Protein AF-X0ZYY0-F1 (afdb_monomer_lite)

Radius of gyration: 18.65 Å; chains: 1; bounding box: 42×38×48 Å

Foldseek 3Di:
DVVVVVVVVVADPVRVPPQDDPVLLVVLVPPDDDDDDDDDDPPPCPLSSVLSNVVVCQAVCLAEEAEAEDADPVSLVVSCVSHPVVVGSHNYDRYYPQVVLLVVQCVVPDPSVVVLVVLCVVCVVVVNVVCCVPPVSVVSSCVVVVND

Structure (mmCIF, N/CA/C/O backbone):
data_AF-X0ZYY0-F1
#
_entry.id   AF-X0ZYY0-F1
#
loop_
_atom_site.group_PDB
_atom_site.id
_atom_site.type_symbol
_atom_site.label_atom_id
_atom_site.label_alt_id
_atom_site.label_comp_id
_atom_site.label_asym_id
_atom_site.label_entity_id
_atom_site.label_seq_id
_atom_site.pdbx_PDB_ins_code
_atom_site.Cartn_x
_atom_site.Cartn_y
_atom_site.Cartn_z
_atom_site.occupancy
_atom_site.B_iso_or_equiv
_atom_site.auth_seq_id
_atom_site.auth_comp_id
_atom_site.auth_asym_id
_atom_site.auth_atom_id
_atom_site.pdbx_PDB_model_num
ATOM 1 N N . MET A 1 1 ? -23.194 7.801 23.340 1.00 39.28 1 MET A N 1
ATOM 2 C CA . MET A 1 1 ? -22.357 7.859 24.563 1.00 39.28 1 MET A CA 1
ATOM 3 C C . MET A 1 1 ? -21.836 6.494 25.052 1.00 39.28 1 MET A C 1
ATOM 5 O O . MET A 1 1 ? -20.728 6.454 25.558 1.00 39.28 1 MET A O 1
ATOM 9 N N . ILE A 1 2 ? -22.545 5.367 24.863 1.00 35.56 2 ILE A N 1
ATOM 10 C CA . ILE A 1 2 ? -22.104 4.029 25.345 1.00 35.56 2 ILE A CA 1
ATOM 11 C C . ILE A 1 2 ? -21.000 3.385 24.463 1.00 35.56 2 ILE A C 1
ATOM 13 O O . ILE A 1 2 ? -20.123 2.685 24.957 1.00 35.56 2 ILE A O 1
ATOM 17 N N . PHE A 1 3 ? -20.963 3.683 23.159 1.00 36.56 3 PHE A N 1
ATOM 18 C CA . PHE A 1 3 ? -20.032 3.065 22.191 1.00 36.56 3 PHE A CA 1
ATOM 19 C C . PHE A 1 3 ? -18.668 3.768 22.023 1.00 36.56 3 PHE A C 1
ATOM 21 O O . PHE A 1 3 ? -17.795 3.273 21.307 1.00 36.56 3 PHE A O 1
ATOM 28 N N . GLN A 1 4 ? -18.486 4.929 22.649 1.00 38.19 4 GLN A N 1
ATOM 29 C CA . GLN A 1 4 ? -17.230 5.693 22.669 1.00 38.19 4 GLN A CA 1
ATOM 30 C C . GLN A 1 4 ? -16.257 5.098 23.704 1.00 38.19 4 GLN A C 1
ATOM 32 O O . GLN A 1 4 ? -15.058 4.983 23.469 1.00 38.19 4 GLN A O 1
ATOM 37 N N . TYR A 1 5 ? -16.818 4.578 24.801 1.00 40.00 5 TYR A N 1
ATOM 38 C CA . TYR A 1 5 ? -16.111 3.835 25.844 1.00 40.00 5 TYR A CA 1
ATOM 39 C C . TYR A 1 5 ? -15.432 2.557 25.318 1.00 40.00 5 TYR A C 1
ATOM 41 O O . TYR A 1 5 ? -14.353 2.192 25.781 1.00 40.00 5 TYR A O 1
ATOM 49 N N . TYR A 1 6 ? -16.020 1.905 24.306 1.00 47.72 6 TYR A N 1
ATOM 50 C CA . TYR A 1 6 ? -15.447 0.695 23.715 1.00 47.72 6 TYR A CA 1
ATOM 51 C C . TYR A 1 6 ? -14.169 0.975 22.919 1.00 47.72 6 TYR A C 1
ATOM 53 O O . TYR A 1 6 ? -13.212 0.230 23.075 1.00 47.72 6 TYR A O 1
ATOM 61 N N . LEU A 1 7 ? -14.096 2.048 22.117 1.00 43.97 7 LEU A N 1
ATOM 62 C CA . LEU A 1 7 ? -12.878 2.332 21.340 1.00 43.97 7 LEU A CA 1
ATOM 63 C C . LEU A 1 7 ? -11.745 2.926 22.193 1.00 43.97 7 LEU A C 1
ATOM 65 O O . LEU A 1 7 ? -10.592 2.546 21.993 1.00 43.97 7 LEU A O 1
ATOM 69 N N . LEU A 1 8 ? -12.065 3.720 23.223 1.00 45.19 8 LEU A N 1
ATOM 70 C CA . LEU A 1 8 ? -11.098 4.240 24.203 1.00 45.19 8 LEU A CA 1
ATOM 71 C C . LEU A 1 8 ? -10.394 3.149 25.034 1.00 45.19 8 LEU A C 1
ATOM 73 O O . LEU A 1 8 ? -9.309 3.398 25.552 1.00 45.19 8 LEU A O 1
ATOM 77 N N . LYS A 1 9 ? -10.953 1.939 25.163 1.00 47.31 9 LYS A N 1
ATOM 78 C CA . LYS A 1 9 ? -10.265 0.806 25.819 1.00 47.31 9 LYS A CA 1
ATOM 79 C C . LYS A 1 9 ? -9.051 0.290 25.045 1.00 47.31 9 LYS A C 1
ATOM 81 O O . LYS A 1 9 ? -8.223 -0.400 25.623 1.00 47.31 9 LYS A O 1
ATOM 86 N N . TYR A 1 10 ? -8.939 0.628 23.765 1.00 50.12 10 TYR A N 1
ATOM 87 C CA . TYR A 1 10 ? -7.874 0.143 22.889 1.00 50.12 10 TYR A CA 1
ATOM 88 C C . TYR A 1 10 ? -6.879 1.233 22.481 1.00 50.12 10 TYR A C 1
ATOM 90 O O . TYR A 1 10 ? -6.225 1.126 21.441 1.00 50.12 10 TYR A O 1
ATOM 98 N N . PHE A 1 11 ? -6.834 2.309 23.256 1.00 52.31 11 PHE A N 1
ATOM 99 C CA . PHE A 1 11 ? -5.852 3.371 23.137 1.00 52.31 11 PHE A CA 1
ATOM 100 C C . PHE A 1 11 ? -5.073 3.418 24.446 1.00 52.31 11 PHE A C 1
ATOM 102 O O . PHE A 1 11 ? -5.683 3.414 25.525 1.00 52.31 11 PHE A O 1
ATOM 109 N N . SER A 1 12 ? -3.741 3.469 24.362 1.00 52.34 12 SER A N 1
ATOM 110 C CA . SER A 1 12 ? -2.937 3.836 25.526 1.00 52.34 12 SER A CA 1
ATOM 111 C C . SER A 1 12 ? -3.364 5.237 25.986 1.00 52.34 12 SER A C 1
ATOM 113 O O . SER A 1 12 ? -3.932 6.017 25.215 1.00 52.34 12 SER A O 1
ATOM 115 N N . VAL A 1 13 ? -3.160 5.569 27.262 1.00 50.31 13 VAL A N 1
ATOM 116 C CA . VAL A 1 13 ? -3.540 6.894 27.795 1.00 50.31 13 VAL A CA 1
ATOM 117 C C . VAL A 1 13 ? -2.878 8.030 26.997 1.00 50.31 13 VAL A C 1
ATOM 119 O O . VAL A 1 13 ? -3.466 9.099 26.854 1.00 50.31 13 VAL A O 1
ATOM 122 N N . GLU A 1 14 ? -1.724 7.758 26.391 1.00 49.09 14 GLU A N 1
ATOM 123 C CA . GLU A 1 14 ? -0.977 8.662 25.515 1.00 49.09 14 GLU A CA 1
ATOM 124 C C . GLU A 1 14 ? -1.604 8.795 24.113 1.00 49.09 14 GLU A C 1
ATOM 126 O O . GLU A 1 14 ? -1.675 9.905 23.582 1.00 49.09 14 GLU A O 1
ATOM 131 N N . ASP A 1 15 ? -2.162 7.718 23.546 1.00 50.69 15 ASP A N 1
ATOM 132 C CA . ASP A 1 15 ? -2.845 7.754 22.241 1.00 50.69 15 ASP A CA 1
ATOM 133 C C . ASP A 1 15 ? -4.223 8.433 22.299 1.00 50.69 15 ASP A C 1
ATOM 135 O O . ASP A 1 15 ? -4.677 9.021 21.313 1.00 50.69 15 ASP A O 1
ATOM 139 N N . LYS A 1 16 ? -4.892 8.375 23.462 1.00 48.09 16 LYS A N 1
ATOM 140 C CA . LYS A 1 16 ? -6.2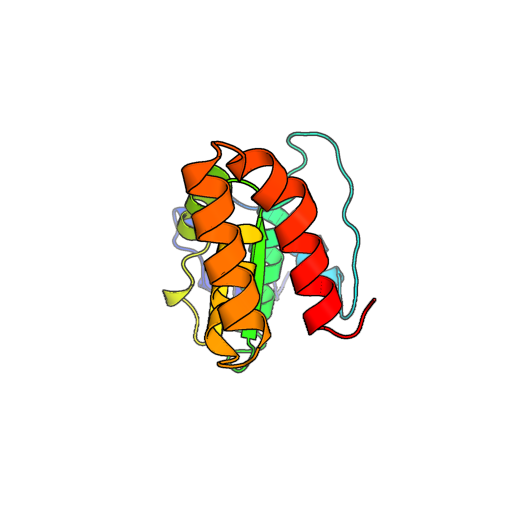15 8.989 23.693 1.00 48.09 16 LYS A CA 1
ATOM 141 C C . LYS A 1 16 ? -6.224 10.501 23.476 1.00 48.09 16 LYS A C 1
ATOM 143 O O . LYS A 1 16 ? -7.282 11.061 23.212 1.00 48.09 16 LYS A O 1
ATOM 148 N N . ILE A 1 17 ? -5.072 11.154 23.630 1.00 46.38 17 ILE A N 1
ATOM 149 C CA . ILE A 1 17 ? -4.968 12.616 23.687 1.00 46.38 17 ILE A CA 1
ATOM 150 C C . ILE A 1 17 ? -4.550 13.222 22.334 1.00 46.38 17 ILE A C 1
ATOM 152 O O . ILE A 1 17 ? -4.703 14.427 22.153 1.00 46.38 17 ILE A O 1
ATOM 156 N N . LYS A 1 18 ? -4.050 12.440 21.358 1.00 50.22 18 LYS A N 1
ATOM 157 C CA . LYS A 1 18 ? -3.279 13.035 20.246 1.00 50.22 18 LYS A CA 1
ATOM 158 C C . LYS A 1 18 ? -3.638 12.718 18.796 1.00 50.22 18 LYS A C 1
ATOM 160 O O . LYS A 1 18 ? -3.038 13.375 17.948 1.00 50.22 18 LYS A O 1
ATOM 165 N N . LEU A 1 19 ? -4.564 11.814 18.454 1.00 52.44 19 LEU A N 1
ATOM 166 C CA . LEU A 1 19 ? -4.708 11.453 17.028 1.00 52.44 19 LEU A CA 1
ATOM 167 C C . LEU A 1 19 ? -6.079 11.589 16.363 1.00 52.44 19 LEU A C 1
ATOM 169 O O . LEU A 1 19 ? -6.092 11.752 15.149 1.00 52.44 19 LEU A O 1
ATOM 173 N N . LEU A 1 20 ? -7.207 11.535 17.072 1.00 55.19 20 LEU A N 1
ATOM 174 C CA . LEU A 1 20 ? -8.531 11.542 16.434 1.00 55.19 20 LEU A CA 1
ATOM 175 C C . LEU A 1 20 ? -9.501 12.439 17.202 1.00 55.19 20 LEU A C 1
ATOM 177 O O . LEU A 1 20 ? -9.799 12.182 18.366 1.00 55.19 20 LEU A O 1
ATOM 181 N N . ASP A 1 21 ? -10.009 13.472 16.532 1.00 64.31 21 ASP A N 1
ATOM 182 C CA . ASP A 1 21 ? -11.205 14.181 16.987 1.00 64.31 21 ASP A CA 1
ATOM 183 C C . ASP A 1 21 ? -12.418 13.232 16.897 1.00 64.31 21 ASP A C 1
ATOM 185 O O . ASP A 1 21 ? -12.489 12.376 16.007 1.00 64.31 21 ASP A O 1
ATOM 189 N N . GLN A 1 22 ? -13.376 13.374 17.814 1.00 62.31 22 GLN A N 1
ATOM 190 C CA . GLN A 1 22 ? -14.573 12.531 17.926 1.00 62.31 22 GLN A CA 1
ATOM 191 C C . GLN A 1 22 ? -15.344 12.451 16.602 1.00 62.31 22 GLN A C 1
ATOM 193 O O . GLN A 1 22 ? -15.923 11.415 16.267 1.00 62.31 22 GLN A O 1
ATOM 198 N N . GLU A 1 23 ? -15.294 13.528 15.822 1.00 67.06 23 GLU A N 1
ATOM 199 C CA . GLU A 1 23 ? -15.937 13.611 14.520 1.00 67.06 23 GLU A CA 1
ATOM 200 C C . GLU A 1 23 ? -15.292 12.688 13.474 1.00 67.06 23 GLU A C 1
ATOM 202 O O . GLU A 1 23 ? -15.992 12.030 12.706 1.00 67.06 23 GLU A O 1
ATOM 207 N N . GLN A 1 24 ? -13.965 12.536 13.475 1.00 65.56 24 GLN A N 1
ATOM 208 C CA . GLN A 1 24 ? -13.277 11.644 12.532 1.00 65.56 24 GLN A CA 1
ATOM 209 C C . GLN A 1 24 ? -13.569 10.170 12.829 1.00 65.56 24 GLN A C 1
ATOM 211 O O . GLN A 1 24 ? -13.725 9.362 11.912 1.00 65.56 24 GLN A O 1
ATOM 216 N N . GLU A 1 25 ? -13.697 9.813 14.105 1.00 67.88 25 GLU A N 1
ATOM 217 C CA . GLU A 1 25 ? -14.100 8.469 14.514 1.00 67.88 25 GLU A CA 1
ATOM 218 C C . GLU A 1 25 ? -15.556 8.171 14.125 1.00 67.88 25 GLU A C 1
ATOM 220 O O . GLU A 1 25 ? -15.858 7.078 13.633 1.00 67.88 25 GLU A O 1
ATOM 225 N N . ARG A 1 26 ? -16.455 9.150 14.297 1.00 75.12 26 ARG A N 1
ATOM 226 C CA . ARG A 1 26 ? -17.856 9.052 13.872 1.00 75.12 26 ARG A CA 1
ATOM 227 C C . ARG A 1 26 ? -17.959 8.825 12.364 1.00 75.12 26 ARG A C 1
ATOM 229 O O . ARG A 1 26 ? -18.548 7.828 11.945 1.00 75.12 26 ARG A O 1
ATOM 236 N N . ILE A 1 27 ? -17.301 9.668 11.566 1.00 75.50 27 ILE A N 1
ATOM 237 C CA . ILE A 1 27 ? -17.274 9.550 10.101 1.00 75.50 27 ILE A CA 1
ATOM 238 C C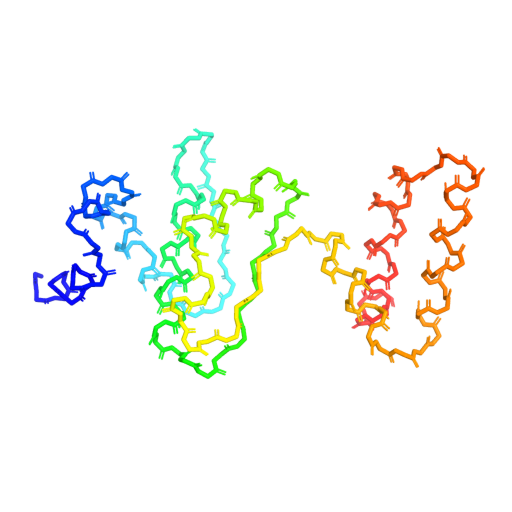 . ILE A 1 27 ? -16.726 8.180 9.682 1.00 75.50 27 ILE A C 1
ATOM 240 O O . ILE A 1 27 ? -17.335 7.501 8.858 1.00 75.50 27 ILE A O 1
ATOM 244 N N . ALA A 1 28 ? -15.620 7.716 10.277 1.00 76.56 28 ALA A N 1
ATOM 245 C CA . ALA A 1 28 ? -15.029 6.421 9.929 1.00 76.56 28 ALA A CA 1
ATOM 246 C C . ALA A 1 28 ? -15.994 5.239 10.138 1.00 76.56 28 ALA A C 1
ATOM 248 O O . ALA A 1 28 ? -15.979 4.276 9.364 1.00 76.56 28 ALA A O 1
ATOM 249 N N . ARG A 1 29 ? -16.840 5.296 11.175 1.00 74.81 29 ARG A N 1
ATOM 250 C CA . ARG A 1 29 ? -17.862 4.273 11.449 1.00 74.81 29 ARG A CA 1
ATOM 251 C C . ARG A 1 29 ? -19.017 4.342 10.447 1.00 74.81 29 ARG A C 1
ATOM 253 O O . ARG A 1 29 ? -19.484 3.292 10.010 1.00 74.81 29 ARG A O 1
ATOM 260 N N . GLU A 1 30 ? -19.439 5.547 10.078 1.00 80.88 30 GLU A N 1
ATOM 261 C CA . GLU A 1 30 ? -20.582 5.802 9.189 1.00 80.88 30 GLU A CA 1
ATOM 262 C C . GLU A 1 30 ? -20.293 5.536 7.707 1.00 80.88 30 GLU A C 1
ATOM 264 O O . GLU A 1 30 ? -21.231 5.381 6.929 1.00 80.88 30 GLU A O 1
ATOM 269 N N . LEU A 1 31 ? -19.021 5.400 7.304 1.00 81.56 31 LEU A N 1
ATOM 270 C CA . LEU A 1 31 ? -18.663 5.101 5.910 1.00 81.56 31 LEU A CA 1
ATOM 271 C C . LEU A 1 31 ? -19.348 3.835 5.359 1.00 81.56 31 LEU A C 1
ATOM 273 O O . LEU A 1 31 ? -19.555 3.763 4.151 1.00 81.56 31 LEU A O 1
ATOM 277 N N . GLY A 1 32 ? -19.762 2.883 6.205 1.00 79.81 32 GLY A N 1
ATOM 278 C CA . GLY A 1 32 ? -20.474 1.672 5.773 1.00 79.81 32 GLY A CA 1
ATOM 279 C C . GLY A 1 32 ? -19.671 0.815 4.783 1.00 79.81 32 GLY A C 1
ATOM 280 O O . GLY A 1 32 ? -18.455 0.957 4.686 1.00 79.81 32 GLY A O 1
ATOM 281 N N . GLU A 1 33 ? -20.344 -0.079 4.060 1.00 83.31 33 GLU A N 1
ATOM 282 C CA . GLU A 1 33 ? -19.710 -0.988 3.091 1.00 83.31 33 GLU A CA 1
ATOM 283 C C . GLU A 1 33 ? -19.616 -0.400 1.671 1.00 83.31 33 GLU A C 1
ATOM 285 O O . GLU A 1 33 ? -20.388 0.484 1.284 1.00 83.31 33 GLU A O 1
ATOM 290 N N . GLY A 1 34 ? -18.692 -0.933 0.867 1.00 88.06 34 GLY A N 1
ATOM 291 C CA . GLY A 1 34 ? -18.496 -0.569 -0.540 1.00 88.06 34 GLY A CA 1
ATOM 292 C C . GLY A 1 34 ? -17.511 0.583 -0.777 1.00 88.06 34 GLY A C 1
ATOM 293 O O . GLY A 1 34 ? -16.775 1.007 0.113 1.00 88.06 34 GLY A O 1
ATOM 294 N N . HIS A 1 35 ? -17.478 1.095 -2.011 1.00 89.06 35 HIS A N 1
ATOM 295 C CA . HIS A 1 35 ? -16.525 2.132 -2.418 1.00 89.06 35 HIS A CA 1
ATOM 296 C C . HIS A 1 35 ? -16.917 3.512 -1.881 1.00 89.06 35 HIS A C 1
ATOM 298 O O . HIS A 1 35 ? -18.085 3.907 -1.933 1.00 89.06 35 HIS A O 1
ATOM 304 N N . ARG A 1 36 ? -15.933 4.260 -1.372 1.00 90.12 36 ARG A N 1
ATOM 305 C CA . ARG A 1 36 ? -16.108 5.624 -0.861 1.00 90.12 36 ARG A CA 1
ATOM 306 C C . ARG A 1 36 ? -14.991 6.520 -1.362 1.00 90.12 36 ARG A C 1
ATOM 308 O O . ARG A 1 36 ? -13.830 6.119 -1.377 1.00 90.12 36 ARG A O 1
ATOM 315 N N . LEU A 1 37 ? -15.357 7.743 -1.729 1.00 89.44 37 LEU A N 1
ATOM 316 C CA . LEU A 1 37 ? -14.423 8.780 -2.139 1.00 89.44 37 LEU A CA 1
ATOM 317 C C . LEU A 1 37 ? -14.450 9.901 -1.104 1.00 89.44 37 LEU A C 1
ATOM 319 O O . LEU A 1 37 ? -15.501 10.475 -0.831 1.00 89.44 37 LEU A O 1
ATOM 323 N N . ILE A 1 38 ? -13.295 10.175 -0.502 1.00 86.44 38 ILE A N 1
ATOM 324 C CA . ILE A 1 38 ? -13.151 11.178 0.553 1.00 86.44 38 ILE A CA 1
ATOM 325 C C . ILE A 1 38 ? -12.319 12.333 0.003 1.00 86.44 38 ILE A C 1
ATOM 327 O O . ILE A 1 38 ? -11.130 12.177 -0.282 1.00 86.44 38 ILE A O 1
ATOM 331 N N . PHE A 1 39 ? -12.940 13.504 -0.102 1.00 85.19 39 PHE A N 1
ATOM 332 C CA . PHE A 1 39 ? -12.290 14.738 -0.532 1.00 85.19 39 PHE A CA 1
ATOM 333 C C . PHE A 1 39 ? -11.978 15.653 0.655 1.00 85.19 39 PHE A C 1
ATOM 335 O O . PHE A 1 39 ? -12.595 15.570 1.713 1.00 85.19 39 PHE A O 1
ATOM 342 N N . GLY A 1 40 ? -11.007 16.548 0.477 1.00 81.69 40 GLY A N 1
ATOM 343 C CA . GLY A 1 40 ? -10.705 17.600 1.444 1.00 81.69 40 GLY A CA 1
ATOM 344 C C . GLY A 1 40 ? -9.401 18.317 1.119 1.00 81.69 40 GLY A C 1
ATOM 345 O O . GLY A 1 40 ? -8.544 17.767 0.423 1.00 81.69 40 GLY A O 1
ATOM 346 N N . VAL A 1 41 ? -9.216 19.515 1.667 1.00 82.00 41 VAL A N 1
ATOM 347 C CA . VAL A 1 41 ? -7.988 20.313 1.508 1.00 82.00 41 VAL A CA 1
ATOM 348 C C . VAL A 1 41 ? -6.778 19.676 2.206 1.00 82.00 41 VAL A C 1
ATOM 350 O O . VAL A 1 41 ? -6.912 18.734 2.994 1.00 82.00 41 VAL A O 1
ATOM 353 N N . ALA A 1 42 ? -5.563 20.143 1.915 1.00 78.38 42 ALA A N 1
ATOM 354 C CA . ALA A 1 42 ? -4.380 19.722 2.667 1.00 78.38 42 ALA A CA 1
ATOM 355 C C . ALA A 1 42 ? -4.585 19.975 4.176 1.00 78.38 42 ALA A C 1
ATOM 357 O O . ALA A 1 42 ? -5.211 20.956 4.563 1.00 78.38 42 ALA A O 1
ATOM 358 N N . GLY A 1 43 ? -4.123 19.054 5.025 1.00 75.38 43 GLY A N 1
ATOM 359 C CA . GLY A 1 43 ? -4.313 19.156 6.479 1.00 75.38 43 GLY A CA 1
ATOM 360 C C . GLY A 1 43 ? -5.702 18.762 7.004 1.00 75.38 43 GLY A C 1
ATOM 361 O O . GLY A 1 43 ? -5.873 18.670 8.211 1.00 75.38 43 GLY A O 1
ATOM 362 N N . SER A 1 44 ? -6.673 18.418 6.149 1.00 78.88 44 SER A N 1
ATOM 363 C CA . SER A 1 44 ? -8.042 18.060 6.576 1.00 78.88 44 SER A CA 1
ATOM 364 C C . SER A 1 44 ? -8.188 16.706 7.301 1.00 78.88 44 SER A C 1
ATOM 366 O O . SER A 1 44 ? -9.298 16.207 7.450 1.00 78.88 44 SER A O 1
ATOM 368 N N . GLY A 1 45 ? -7.087 16.038 7.663 1.00 80.44 45 GLY A N 1
ATOM 369 C CA . GLY A 1 45 ? -7.129 14.766 8.395 1.00 80.44 45 GLY A CA 1
ATOM 370 C C . GLY A 1 45 ? -7.478 13.510 7.582 1.00 80.44 45 GLY A C 1
ATOM 371 O O . GLY A 1 45 ? -7.774 12.479 8.170 1.00 80.44 45 GLY A O 1
ATOM 372 N N . LYS A 1 46 ? -7.402 13.527 6.242 1.00 88.06 46 LYS A N 1
ATOM 373 C CA . LYS A 1 46 ? -7.700 12.340 5.398 1.00 88.06 46 LYS A CA 1
ATOM 374 C C . LYS A 1 46 ? -6.902 11.091 5.789 1.00 88.06 46 LYS A C 1
ATOM 376 O O . LYS A 1 46 ? -7.458 10.003 5.872 1.00 88.06 46 LYS A O 1
ATOM 381 N N . THR A 1 47 ? -5.606 11.254 6.053 1.00 86.69 47 THR A N 1
ATOM 382 C CA . THR A 1 47 ? -4.727 10.157 6.491 1.00 86.69 47 THR A CA 1
ATOM 383 C C . THR A 1 47 ? -5.170 9.586 7.835 1.00 86.69 47 THR A C 1
ATOM 385 O O . THR A 1 47 ? -5.180 8.375 8.028 1.00 86.69 47 THR A O 1
ATOM 388 N N . ILE A 1 48 ? -5.580 10.462 8.747 1.00 83.88 48 ILE A N 1
ATOM 389 C CA . ILE A 1 48 ? -6.061 10.092 10.074 1.00 83.88 48 ILE A CA 1
ATOM 390 C C . ILE A 1 48 ? -7.392 9.335 9.978 1.00 83.88 48 ILE A C 1
ATOM 392 O O . ILE A 1 48 ? -7.543 8.275 10.583 1.00 83.88 48 ILE A O 1
ATOM 396 N N . LEU A 1 49 ? -8.319 9.805 9.140 1.00 85.44 49 LEU A N 1
ATOM 397 C CA . LEU A 1 49 ? -9.579 9.114 8.865 1.00 85.44 49 LEU A CA 1
ATOM 398 C C . LEU A 1 49 ? -9.356 7.726 8.236 1.00 85.44 49 LEU A C 1
ATOM 400 O O . LEU A 1 49 ? -10.015 6.762 8.625 1.00 85.44 49 LEU A O 1
ATOM 404 N N . LEU A 1 50 ? -8.405 7.608 7.300 1.00 88.94 50 LEU A N 1
ATOM 405 C CA . LEU A 1 50 ? -8.009 6.329 6.700 1.00 88.94 50 LEU A CA 1
ATOM 406 C C . LEU A 1 50 ? -7.521 5.340 7.768 1.00 88.94 50 LEU A C 1
ATOM 408 O O . LEU A 1 50 ? -7.977 4.198 7.793 1.00 88.94 50 LEU A O 1
ATOM 412 N N . ILE A 1 51 ? -6.642 5.787 8.674 1.00 87.44 51 ILE A N 1
ATOM 413 C CA . ILE A 1 51 ? -6.157 4.968 9.793 1.00 87.44 51 ILE A CA 1
ATOM 414 C C . ILE A 1 51 ? -7.319 4.563 10.702 1.00 87.44 51 ILE A C 1
ATOM 416 O O . ILE A 1 51 ? -7.456 3.385 11.025 1.00 87.44 51 ILE A O 1
ATOM 420 N N . ALA A 1 52 ? -8.188 5.500 11.088 1.00 85.44 52 ALA A N 1
ATOM 421 C CA . ALA A 1 52 ? -9.346 5.198 11.926 1.00 85.44 52 ALA A CA 1
ATOM 422 C C . ALA A 1 52 ? -10.235 4.120 11.298 1.00 85.44 52 ALA A C 1
ATOM 424 O O . ALA A 1 52 ? -10.631 3.167 11.973 1.00 85.44 52 ALA A O 1
ATOM 425 N N . ARG A 1 53 ? -10.495 4.224 9.989 1.00 89.62 53 ARG A N 1
ATOM 426 C CA . ARG A 1 53 ? -11.274 3.227 9.254 1.00 89.62 53 ARG A CA 1
ATOM 427 C C . ARG A 1 53 ? -10.583 1.867 9.243 1.00 89.62 53 ARG A C 1
ATOM 429 O O . ARG A 1 53 ? -11.237 0.871 9.540 1.00 89.62 53 ARG A O 1
ATOM 436 N N . ALA A 1 54 ? -9.283 1.823 8.957 1.00 91.00 54 ALA A N 1
ATOM 437 C CA . ALA A 1 54 ? -8.515 0.582 8.961 1.00 91.00 54 ALA A CA 1
ATOM 438 C C . ALA A 1 54 ? -8.536 -0.108 10.335 1.00 91.00 54 ALA A C 1
ATOM 440 O O . ALA A 1 54 ? -8.806 -1.303 10.408 1.00 91.00 54 ALA A O 1
ATOM 441 N N . ARG A 1 55 ? -8.364 0.650 11.429 1.00 88.12 55 ARG A N 1
ATOM 442 C CA . ARG A 1 55 ? -8.459 0.135 12.811 1.00 88.12 55 ARG A CA 1
ATOM 443 C C . ARG A 1 55 ? -9.833 -0.461 13.110 1.00 88.12 55 ARG A C 1
ATOM 445 O O . ARG A 1 55 ? -9.922 -1.505 13.750 1.00 88.12 55 ARG A O 1
ATOM 452 N N . ILE A 1 56 ? -10.905 0.210 12.680 1.00 87.25 56 ILE A N 1
ATOM 453 C CA . ILE A 1 56 ? -12.279 -0.272 12.875 1.00 87.25 56 ILE A CA 1
ATOM 454 C C . ILE A 1 56 ? -12.500 -1.580 12.112 1.00 87.25 56 ILE A C 1
ATOM 456 O O . ILE A 1 56 ? -13.039 -2.521 12.690 1.00 87.25 56 ILE A O 1
ATOM 460 N N . LEU A 1 57 ? -12.077 -1.643 10.846 1.00 91.62 57 LEU A N 1
ATOM 461 C CA . LEU A 1 57 ? -12.228 -2.835 10.011 1.00 91.62 57 LEU A CA 1
ATOM 462 C C . LEU A 1 57 ? -11.427 -4.017 10.562 1.00 91.62 57 LEU A C 1
ATOM 464 O O . LEU A 1 57 ? -12.005 -5.073 10.781 1.00 91.62 57 LEU A O 1
ATOM 468 N N . ALA A 1 58 ? -10.149 -3.810 10.885 1.00 92.62 58 ALA A N 1
ATOM 469 C CA . ALA A 1 58 ? -9.267 -4.850 11.412 1.00 92.62 58 ALA A CA 1
ATOM 470 C C . ALA A 1 58 ? -9.781 -5.481 12.715 1.00 92.62 58 ALA A C 1
ATOM 472 O O . ALA A 1 58 ? -9.605 -6.670 12.943 1.00 92.62 58 ALA A O 1
ATOM 473 N N . LYS A 1 59 ? -10.433 -4.692 13.578 1.00 87.50 59 LYS A N 1
ATOM 474 C CA . LYS A 1 59 ? -11.011 -5.198 14.834 1.00 87.50 59 LYS A CA 1
ATOM 475 C C . LYS A 1 59 ? -12.350 -5.891 14.654 1.00 87.50 59 LYS A C 1
ATOM 477 O O . LYS A 1 59 ? -12.666 -6.803 15.407 1.00 87.50 59 LYS A O 1
ATOM 482 N N . ARG A 1 60 ? -13.181 -5.394 13.737 1.00 90.50 60 ARG A N 1
ATOM 483 C CA . ARG A 1 60 ? -14.504 -5.979 13.475 1.00 90.50 60 ARG A CA 1
ATOM 484 C C . ARG A 1 60 ? -14.411 -7.259 12.663 1.00 90.50 60 ARG A C 1
ATOM 486 O O . ARG A 1 60 ? -15.281 -8.109 12.807 1.00 90.50 60 ARG A O 1
ATOM 493 N N . HIS A 1 61 ? -13.370 -7.371 11.849 1.00 94.12 61 HIS A N 1
ATOM 494 C CA . HIS A 1 61 ? -13.145 -8.494 10.960 1.00 94.12 61 HIS A CA 1
ATOM 495 C C . HIS A 1 61 ? -11.710 -9.017 11.112 1.00 94.12 61 HIS A C 1
ATOM 497 O O . HIS A 1 61 ? -10.855 -8.725 10.272 1.00 94.12 61 HIS A O 1
ATOM 503 N N . PRO A 1 62 ? -11.428 -9.760 12.199 1.00 94.81 62 PRO A N 1
ATOM 504 C CA . PRO A 1 62 ? -10.122 -10.376 12.447 1.00 94.81 62 PRO A CA 1
ATOM 505 C C . PRO A 1 62 ? -9.650 -11.327 11.341 1.00 94.81 62 PRO A C 1
ATOM 507 O O . PRO A 1 62 ? -8.468 -11.608 11.226 1.00 94.81 62 PRO A O 1
ATOM 510 N N . ASP A 1 63 ? -10.570 -11.836 10.528 1.00 96.81 63 ASP A N 1
ATOM 511 C CA . ASP A 1 63 ? -10.331 -12.778 9.437 1.00 96.81 63 ASP A CA 1
ATOM 512 C C . ASP A 1 63 ? -10.071 -12.096 8.080 1.00 96.81 63 ASP A C 1
ATOM 514 O O . ASP A 1 63 ? -9.775 -12.764 7.085 1.00 96.81 63 ASP A O 1
ATOM 518 N N . TRP A 1 64 ? -10.188 -10.768 8.002 1.00 96.44 64 TRP A N 1
ATOM 519 C CA . TRP A 1 64 ? -10.051 -10.043 6.741 1.00 96.44 64 TRP A CA 1
ATOM 520 C C . TRP A 1 64 ? -8.603 -9.804 6.326 1.00 96.44 64 TRP A C 1
ATOM 522 O O . TRP A 1 64 ? -7.698 -9.645 7.143 1.00 96.44 64 TRP A O 1
ATOM 532 N N . LYS A 1 65 ? -8.430 -9.665 5.006 1.00 96.50 65 LYS A N 1
ATOM 533 C CA . LYS A 1 65 ? -7.218 -9.132 4.382 1.00 96.50 65 LYS A CA 1
ATOM 534 C C . LYS A 1 65 ? -7.412 -7.657 4.061 1.00 96.50 65 LYS A C 1
ATOM 536 O O . LYS A 1 65 ? -8.261 -7.306 3.242 1.00 96.50 65 LYS A O 1
ATOM 541 N N . ILE A 1 66 ? -6.628 -6.788 4.687 1.00 96.19 66 ILE A N 1
ATOM 542 C CA . ILE A 1 66 ? -6.750 -5.333 4.564 1.00 96.19 66 ILE A CA 1
ATOM 543 C C . ILE A 1 66 ? -5.504 -4.780 3.877 1.00 96.19 66 ILE A C 1
ATOM 545 O O . ILE A 1 66 ? -4.396 -4.859 4.398 1.00 96.19 66 ILE A O 1
ATOM 549 N N . LEU A 1 67 ? -5.692 -4.161 2.712 1.00 96.75 67 LEU A N 1
ATOM 550 C CA . LEU A 1 67 ? -4.621 -3.523 1.953 1.00 96.75 67 LEU A CA 1
ATOM 551 C C . LEU A 1 67 ? -4.736 -1.997 2.023 1.00 96.75 67 LEU A C 1
ATOM 553 O O . LEU A 1 67 ? -5.737 -1.419 1.604 1.00 96.75 67 LEU A O 1
ATOM 557 N N . ILE A 1 68 ? -3.673 -1.341 2.489 1.00 95.75 68 ILE A N 1
ATOM 558 C CA . ILE A 1 68 ? -3.531 0.115 2.491 1.00 95.75 68 ILE A CA 1
ATOM 559 C C . ILE A 1 68 ? -2.395 0.498 1.546 1.00 95.75 68 ILE A C 1
ATOM 561 O O . ILE A 1 68 ? -1.231 0.164 1.778 1.00 95.75 68 ILE A O 1
ATOM 565 N N . LEU A 1 69 ? -2.740 1.231 0.486 1.00 95.88 69 LEU A N 1
ATOM 566 C CA . LEU A 1 69 ? -1.792 1.709 -0.515 1.00 95.88 69 LEU A CA 1
ATOM 567 C C . LEU A 1 69 ? -1.566 3.214 -0.399 1.00 95.88 69 LEU A C 1
ATOM 569 O O . LEU A 1 69 ? -2.499 3.993 -0.204 1.00 95.88 69 LEU A O 1
ATOM 573 N N . CYS A 1 70 ? -0.320 3.633 -0.591 1.00 94.56 70 CYS A N 1
ATOM 574 C CA . CYS A 1 70 ? 0.044 5.035 -0.758 1.00 94.56 70 CYS A CA 1
ATOM 575 C C . CYS A 1 70 ? 1.079 5.218 -1.876 1.00 94.56 70 CYS A C 1
ATOM 577 O O . CYS A 1 70 ? 1.581 4.255 -2.451 1.00 94.56 70 CYS A O 1
ATOM 579 N N . TYR A 1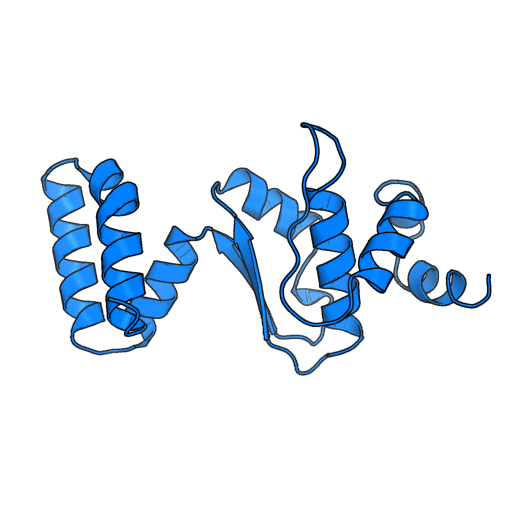 71 ? 1.405 6.466 -2.214 1.00 88.81 71 TYR A N 1
ATOM 580 C CA . TYR A 1 71 ? 2.350 6.736 -3.300 1.00 88.81 71 TYR A CA 1
ATOM 581 C C . TYR A 1 71 ? 3.812 6.724 -2.836 1.00 88.81 71 TYR A C 1
ATOM 583 O O . TYR A 1 71 ? 4.657 6.066 -3.434 1.00 88.81 71 TYR A O 1
ATOM 591 N N . ASN A 1 72 ? 4.126 7.436 -1.750 1.00 90.06 72 ASN A N 1
ATOM 592 C CA . ASN A 1 72 ? 5.509 7.638 -1.319 1.00 90.06 72 ASN A CA 1
ATOM 593 C C . ASN A 1 72 ? 5.877 6.802 -0.079 1.00 90.06 72 ASN A C 1
ATOM 595 O O . ASN A 1 72 ? 5.028 6.447 0.742 1.00 90.06 72 ASN A O 1
ATOM 599 N N . LYS A 1 73 ? 7.175 6.499 0.052 1.00 92.94 73 LYS A N 1
ATOM 600 C CA . LYS A 1 73 ? 7.727 5.685 1.148 1.00 92.94 73 LYS A CA 1
ATOM 601 C C . LYS A 1 73 ? 7.597 6.366 2.516 1.00 92.94 73 LYS A C 1
ATOM 603 O O . LYS A 1 73 ? 7.387 5.680 3.508 1.00 92.94 73 LYS A O 1
ATOM 608 N N . LEU A 1 74 ? 7.681 7.697 2.577 1.00 91.19 74 LEU A N 1
ATOM 609 C CA . LEU A 1 74 ? 7.564 8.445 3.836 1.00 91.19 74 LEU A CA 1
ATOM 610 C C . LEU A 1 74 ? 6.173 8.285 4.460 1.00 91.19 74 LEU A C 1
ATOM 612 O O . LEU A 1 74 ? 6.058 7.963 5.638 1.00 91.19 74 LEU A O 1
ATOM 616 N N . LEU A 1 75 ? 5.118 8.426 3.659 1.00 89.62 75 LEU A N 1
ATOM 617 C CA . LEU A 1 75 ? 3.738 8.221 4.081 1.00 89.62 75 LEU A CA 1
ATOM 618 C C . LEU A 1 75 ? 3.498 6.762 4.468 1.00 89.62 75 LEU A C 1
ATOM 620 O O . LEU A 1 75 ? 2.849 6.514 5.475 1.00 89.62 75 LEU A O 1
ATOM 624 N N . ARG A 1 76 ? 4.075 5.799 3.740 1.00 94.38 76 ARG A N 1
ATOM 625 C CA . ARG A 1 76 ? 4.028 4.380 4.129 1.00 94.38 76 ARG A CA 1
ATOM 626 C C . ARG A 1 76 ? 4.636 4.151 5.511 1.00 94.38 76 ARG A C 1
ATOM 628 O O . ARG A 1 76 ? 4.092 3.385 6.299 1.00 94.38 76 ARG A O 1
ATOM 635 N N . ASN A 1 77 ? 5.778 4.774 5.797 1.00 90.44 77 ASN A N 1
ATOM 636 C CA . ASN A 1 77 ? 6.443 4.660 7.094 1.00 90.44 77 ASN A CA 1
ATOM 637 C C . ASN A 1 77 ? 5.594 5.288 8.203 1.00 90.44 77 ASN A C 1
ATOM 639 O O . ASN A 1 77 ? 5.392 4.657 9.234 1.00 90.44 77 ASN A O 1
ATOM 643 N N . LEU A 1 78 ? 5.047 6.481 7.955 1.00 86.62 78 LEU A N 1
ATOM 644 C CA . LEU A 1 78 ? 4.155 7.167 8.887 1.00 86.62 78 LEU A CA 1
ATOM 645 C C . LEU A 1 78 ? 2.895 6.342 9.180 1.00 86.62 78 LEU A C 1
ATOM 647 O O . LEU A 1 78 ? 2.542 6.153 10.337 1.00 86.62 78 LEU A O 1
ATOM 651 N N . LEU A 1 79 ? 2.235 5.817 8.144 1.00 88.25 79 LEU A N 1
ATOM 652 C CA . LEU A 1 79 ? 1.063 4.954 8.293 1.00 88.25 79 LEU A CA 1
ATOM 653 C C . LEU A 1 79 ? 1.392 3.727 9.144 1.00 88.25 79 LEU A C 1
ATOM 655 O O . LEU A 1 79 ? 0.644 3.420 10.059 1.00 88.25 79 LEU A O 1
ATOM 659 N N . PHE A 1 80 ? 2.528 3.075 8.889 1.00 87.25 80 PHE A N 1
ATOM 660 C CA . PHE A 1 80 ? 2.965 1.913 9.663 1.00 87.25 80 PHE A CA 1
ATOM 661 C C . PHE A 1 80 ? 3.225 2.249 11.143 1.00 87.25 80 PHE A C 1
ATOM 663 O O . PHE A 1 80 ? 2.899 1.455 12.015 1.00 87.25 80 PHE A O 1
ATOM 670 N N . GLN A 1 81 ? 3.783 3.428 11.440 1.00 84.12 81 GLN A N 1
ATOM 671 C CA . GLN A 1 81 ? 4.009 3.877 12.820 1.00 84.12 81 GLN A CA 1
ATOM 672 C C . GLN A 1 81 ? 2.701 4.196 13.557 1.00 84.12 81 GLN A C 1
ATOM 674 O O . GLN A 1 81 ? 2.561 3.865 14.728 1.00 84.12 81 GLN A O 1
ATOM 679 N N . LEU A 1 82 ? 1.741 4.834 12.883 1.00 80.75 82 LEU A N 1
ATOM 680 C CA . LEU A 1 82 ? 0.445 5.205 13.472 1.00 80.75 82 LEU A CA 1
ATOM 681 C C . LEU A 1 82 ? -0.546 4.030 13.543 1.00 80.75 82 LEU A C 1
ATOM 683 O O . LEU A 1 82 ? -1.543 4.069 14.270 1.00 80.75 82 LEU A O 1
ATOM 687 N N . PHE A 1 83 ? -0.304 3.002 12.739 1.00 82.88 83 PHE A N 1
ATOM 688 C CA . PHE A 1 83 ? -1.143 1.829 12.577 1.00 82.88 83 PHE A CA 1
ATOM 689 C C . PHE A 1 83 ? -0.236 0.619 12.380 1.00 82.88 83 PHE A C 1
ATOM 691 O O . PHE A 1 83 ? 0.020 0.204 11.250 1.00 82.88 83 PHE A O 1
ATOM 698 N N . ASN A 1 84 ? 0.276 0.093 13.495 1.00 85.38 84 ASN A N 1
ATOM 699 C CA . ASN A 1 84 ? 1.105 -1.102 13.501 1.00 85.38 84 ASN A CA 1
ATOM 700 C C . ASN A 1 84 ? 0.236 -2.330 13.162 1.00 85.38 84 ASN A C 1
ATOM 702 O O . ASN A 1 84 ? -0.632 -2.687 13.962 1.00 85.38 84 ASN A O 1
ATOM 706 N N . PRO A 1 85 ? 0.446 -2.991 12.006 1.00 88.81 85 PRO A N 1
ATOM 707 C CA . PRO A 1 85 ? -0.342 -4.156 11.596 1.00 88.81 85 PRO A CA 1
ATOM 708 C C . PRO A 1 85 ? -0.325 -5.300 12.613 1.00 88.81 85 PRO A C 1
ATOM 710 O O . PRO A 1 85 ? -1.306 -6.020 12.730 1.00 88.81 85 PRO A O 1
ATOM 713 N N . GLN A 1 86 ? 0.769 -5.433 13.371 1.00 88.31 86 GLN A N 1
ATOM 714 C CA . GLN A 1 86 ? 0.971 -6.513 14.343 1.00 88.31 86 GLN A CA 1
ATOM 715 C C . GLN A 1 86 ? 0.079 -6.398 15.587 1.00 88.31 86 GLN A C 1
ATOM 717 O O . GLN A 1 86 ? -0.019 -7.347 16.358 1.00 88.31 86 GLN A O 1
ATOM 722 N N . ASP A 1 87 ? -0.585 -5.258 15.785 1.00 89.69 87 ASP A N 1
ATOM 723 C CA . ASP A 1 87 ? -1.509 -5.059 16.905 1.00 89.69 87 ASP A CA 1
ATOM 724 C C . ASP A 1 87 ? -2.903 -5.676 16.636 1.00 89.69 87 ASP A C 1
ATOM 726 O O . ASP A 1 87 ? -3.824 -5.503 17.439 1.00 89.69 87 ASP A O 1
ATOM 730 N N . TYR A 1 88 ? -3.095 -6.342 15.491 1.00 92.38 88 TYR A N 1
ATOM 731 C CA . TYR A 1 88 ? -4.381 -6.860 15.026 1.00 92.38 88 TYR A CA 1
ATOM 732 C C . TYR A 1 88 ? -4.242 -8.298 14.524 1.00 92.38 88 TYR A C 1
ATOM 734 O O . TYR A 1 88 ? -3.211 -8.686 13.989 1.00 92.38 88 TYR A O 1
ATOM 742 N N . GLU A 1 89 ? -5.320 -9.070 14.655 1.00 94.44 89 GLU A N 1
ATOM 743 C CA . GLU A 1 89 ? -5.407 -10.435 14.117 1.00 94.44 89 GLU A CA 1
ATOM 744 C C . GLU A 1 89 ? -5.595 -10.459 12.590 1.00 94.44 89 GLU A C 1
ATOM 746 O O . GLU A 1 89 ? -5.164 -11.402 11.932 1.00 94.44 89 GLU A O 1
ATOM 751 N N . ALA A 1 90 ? -6.201 -9.407 12.028 1.00 96.44 90 ALA A N 1
ATOM 752 C CA . ALA A 1 90 ? -6.407 -9.271 10.590 1.00 96.44 90 ALA A CA 1
ATOM 753 C C . ALA A 1 90 ? -5.082 -9.223 9.813 1.00 96.44 90 ALA A C 1
ATOM 755 O O . ALA A 1 90 ? -4.110 -8.596 10.238 1.00 96.44 90 ALA A O 1
ATOM 756 N N . ASP A 1 91 ? -5.073 -9.811 8.615 1.00 96.44 91 ASP A N 1
ATOM 757 C CA . ASP A 1 91 ? -3.929 -9.776 7.700 1.00 96.44 91 ASP A CA 1
ATOM 758 C C . ASP A 1 91 ? -3.860 -8.402 7.022 1.00 96.44 91 ASP A C 1
ATOM 760 O O . ASP A 1 91 ? -4.579 -8.104 6.064 1.00 96.44 91 ASP A O 1
ATOM 764 N N . ILE A 1 92 ? -3.021 -7.521 7.561 1.00 96.19 92 ILE A N 1
ATOM 765 C CA . ILE A 1 92 ? -2.941 -6.123 7.142 1.00 96.19 92 ILE A CA 1
ATOM 766 C C . ILE A 1 92 ? -1.623 -5.860 6.410 1.00 96.19 92 ILE A C 1
ATOM 768 O O . ILE A 1 92 ? -0.532 -5.983 6.966 1.00 96.19 92 ILE A O 1
ATOM 772 N N . THR A 1 93 ? -1.723 -5.361 5.179 1.00 95.81 93 THR A N 1
ATOM 773 C CA . THR A 1 93 ? -0.586 -4.899 4.376 1.00 95.81 93 THR A CA 1
ATOM 774 C C . THR A 1 93 ? -0.628 -3.383 4.193 1.00 95.81 93 THR A C 1
ATOM 776 O O . THR A 1 93 ? -1.580 -2.844 3.632 1.00 95.81 93 THR A O 1
ATOM 779 N N . VAL A 1 94 ? 0.445 -2.689 4.588 1.00 95.88 94 VAL A N 1
ATOM 780 C CA . VAL A 1 94 ? 0.656 -1.255 4.314 1.00 95.88 94 VAL A CA 1
ATOM 781 C C . VAL A 1 94 ? 1.851 -1.098 3.376 1.00 95.88 94 VAL A C 1
ATOM 783 O O . VAL A 1 94 ? 2.981 -1.419 3.744 1.00 95.88 94 VAL A O 1
ATOM 786 N N . SER A 1 95 ? 1.629 -0.606 2.157 1.00 96.44 95 SER A N 1
ATOM 787 C CA . SER A 1 95 ? 2.668 -0.563 1.120 1.00 96.44 95 SER A CA 1
ATOM 788 C C . SER A 1 95 ? 2.529 0.647 0.197 1.00 96.44 95 SER A C 1
ATOM 790 O O . SER A 1 95 ? 1.492 1.308 0.151 1.00 96.44 95 SER A O 1
ATOM 792 N N . THR A 1 96 ? 3.579 0.940 -0.571 1.00 96.75 96 THR A N 1
ATOM 793 C CA . THR A 1 96 ? 3.400 1.789 -1.751 1.00 96.75 96 THR A CA 1
ATOM 794 C C . THR A 1 96 ? 2.726 0.989 -2.864 1.00 96.75 96 THR A C 1
ATOM 796 O O . THR A 1 96 ? 2.865 -0.236 -2.918 1.00 96.75 96 THR A O 1
ATOM 799 N N . PHE A 1 97 ? 2.034 1.670 -3.781 1.00 96.00 97 PHE A N 1
ATOM 800 C CA . PHE A 1 97 ? 1.432 1.005 -4.942 1.00 96.00 97 PHE A CA 1
ATOM 801 C C . PHE A 1 97 ? 2.461 0.164 -5.711 1.00 96.00 97 PHE A C 1
ATOM 803 O O . PHE A 1 97 ? 2.240 -1.024 -5.919 1.00 96.00 97 PHE A O 1
ATOM 810 N N . HIS A 1 98 ? 3.611 0.741 -6.076 1.00 95.69 98 HIS A N 1
ATOM 811 C CA . HIS A 1 98 ? 4.617 0.045 -6.885 1.00 95.69 98 HIS A CA 1
ATOM 812 C C . HIS A 1 98 ? 5.239 -1.157 -6.177 1.00 95.69 98 HIS A C 1
ATOM 814 O O . HIS A 1 98 ? 5.407 -2.203 -6.797 1.00 95.69 98 HIS A O 1
ATOM 820 N N . SER A 1 99 ? 5.553 -1.043 -4.882 1.00 96.12 99 SER A N 1
ATOM 821 C CA . SER A 1 99 ? 6.106 -2.170 -4.122 1.00 96.12 99 SER A CA 1
ATOM 822 C C . SER A 1 99 ? 5.091 -3.300 -3.977 1.00 96.12 99 SER A C 1
ATOM 824 O O . SER A 1 99 ? 5.448 -4.467 -4.117 1.00 96.12 99 SER A O 1
ATOM 826 N N . TRP A 1 100 ? 3.822 -2.964 -3.735 1.00 96.75 100 TRP A N 1
ATOM 827 C CA . TRP A 1 100 ? 2.758 -3.960 -3.680 1.00 96.75 100 TRP A CA 1
ATOM 828 C C . TRP A 1 100 ? 2.511 -4.625 -5.040 1.00 96.75 100 TRP A C 1
ATOM 830 O O . TRP A 1 100 ? 2.511 -5.851 -5.116 1.00 96.75 100 TRP A O 1
ATOM 840 N N . ALA A 1 101 ? 2.381 -3.838 -6.113 1.00 95.88 101 ALA A N 1
ATOM 841 C CA . ALA A 1 101 ? 2.151 -4.344 -7.464 1.00 95.88 101 ALA A CA 1
ATOM 842 C C . ALA A 1 101 ? 3.281 -5.279 -7.909 1.00 95.88 101 ALA A C 1
ATOM 844 O O . ALA A 1 101 ? 3.013 -6.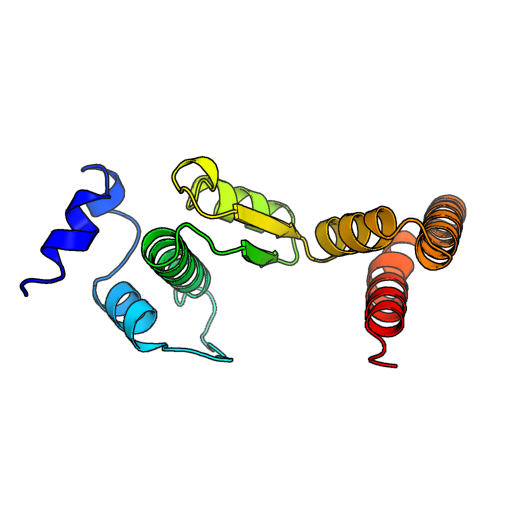364 -8.416 1.00 95.88 101 ALA A O 1
ATOM 845 N N . ARG A 1 102 ? 4.542 -4.912 -7.641 1.00 95.50 102 ARG A N 1
ATOM 846 C CA . ARG A 1 102 ? 5.699 -5.781 -7.885 1.00 95.50 102 ARG A CA 1
ATOM 847 C C . ARG A 1 102 ? 5.545 -7.123 -7.176 1.00 95.50 102 ARG A C 1
ATOM 849 O O . ARG A 1 102 ? 5.638 -8.160 -7.819 1.00 95.50 102 ARG A O 1
ATOM 856 N N . ASN A 1 103 ? 5.284 -7.120 -5.869 1.00 95.12 103 ASN A N 1
ATOM 857 C CA . ASN A 1 103 ? 5.149 -8.363 -5.106 1.00 95.12 103 ASN A CA 1
ATOM 858 C C . ASN A 1 103 ? 3.992 -9.231 -5.617 1.00 95.12 103 ASN A C 1
ATOM 860 O O . ASN A 1 103 ? 4.146 -10.444 -5.716 1.00 95.12 103 ASN A O 1
ATOM 864 N N . TYR A 1 104 ? 2.868 -8.612 -5.981 1.00 94.19 104 TYR A N 1
ATOM 865 C CA . TYR A 1 104 ? 1.704 -9.301 -6.534 1.00 94.19 104 TYR A CA 1
ATOM 866 C C . TYR A 1 104 ? 1.984 -9.934 -7.908 1.00 94.19 104 TYR A C 1
ATOM 868 O O . TYR A 1 104 ? 1.665 -11.095 -8.139 1.00 94.19 104 TYR A O 1
ATOM 876 N N . ILE A 1 105 ? 2.627 -9.199 -8.818 1.00 94.38 105 ILE A N 1
ATOM 877 C CA . ILE A 1 105 ? 2.971 -9.702 -10.159 1.00 94.38 105 ILE A CA 1
ATOM 878 C C . ILE A 1 105 ? 4.013 -10.825 -10.074 1.00 94.38 105 ILE A C 1
ATOM 880 O O . ILE A 1 105 ? 3.965 -11.802 -10.825 1.00 94.38 105 ILE A O 1
ATOM 884 N N . LEU A 1 106 ? 4.972 -10.699 -9.157 1.00 94.38 106 LEU A N 1
ATOM 885 C CA . LEU A 1 106 ? 6.024 -11.695 -8.991 1.00 94.38 106 LEU A CA 1
ATOM 886 C C . LEU A 1 106 ? 5.548 -12.959 -8.263 1.00 94.38 106 LEU A C 1
ATOM 888 O O . LEU A 1 106 ? 6.126 -14.014 -8.499 1.00 94.38 106 LEU A O 1
ATOM 892 N N . SER A 1 107 ? 4.511 -12.890 -7.421 1.00 92.12 107 SER A N 1
ATOM 893 C CA . SER A 1 107 ? 3.964 -14.076 -6.744 1.00 92.12 107 SER A CA 1
ATOM 894 C C . SER A 1 107 ? 3.118 -14.964 -7.658 1.00 92.12 107 SER A C 1
ATOM 896 O O . SER A 1 107 ? 2.928 -16.140 -7.355 1.00 92.12 107 SER A O 1
ATOM 898 N N . ALA A 1 108 ? 2.640 -14.433 -8.787 1.00 83.25 108 ALA A N 1
ATOM 899 C CA . ALA A 1 108 ? 1.811 -15.174 -9.732 1.00 83.25 108 ALA A CA 1
ATOM 900 C C . ALA A 1 108 ? 2.560 -16.299 -10.477 1.00 83.25 108 ALA A C 1
ATOM 902 O O . ALA A 1 108 ? 1.905 -17.169 -11.047 1.00 83.25 108 ALA A O 1
ATOM 903 N N . ASN A 1 109 ? 3.904 -16.286 -10.473 1.00 77.38 109 ASN A N 1
ATOM 904 C CA . ASN A 1 109 ? 4.780 -17.295 -11.090 1.00 77.38 109 ASN A CA 1
ATOM 905 C C . ASN A 1 109 ? 4.360 -17.692 -12.516 1.00 77.38 109 ASN A C 1
ATOM 907 O O . ASN A 1 109 ? 4.298 -18.869 -12.870 1.00 77.38 109 ASN A O 1
ATOM 911 N N . ASN A 1 110 ? 4.062 -16.694 -13.343 1.00 87.56 110 ASN A N 1
ATOM 912 C CA . ASN A 1 110 ? 3.547 -16.879 -14.697 1.00 87.56 110 ASN A CA 1
ATOM 913 C C . ASN A 1 110 ? 4.283 -15.969 -15.696 1.00 87.56 110 ASN A C 1
ATOM 915 O O . ASN A 1 110 ? 5.286 -15.334 -15.366 1.00 87.56 110 ASN A O 1
ATOM 919 N N . THR A 1 111 ? 3.775 -15.870 -16.926 1.00 93.19 111 THR A N 1
ATOM 920 C CA . THR A 1 111 ? 4.357 -15.027 -17.982 1.00 93.19 111 THR A CA 1
ATOM 921 C C . THR A 1 111 ? 4.531 -13.561 -17.555 1.00 93.19 111 THR A C 1
ATOM 923 O O . THR A 1 111 ? 5.517 -12.931 -17.935 1.00 93.19 111 THR A O 1
ATOM 926 N N . PHE A 1 112 ? 3.644 -13.018 -16.709 1.00 93.94 112 PHE A N 1
ATOM 927 C CA . PHE A 1 112 ? 3.760 -11.644 -16.205 1.00 93.94 112 PHE A CA 1
ATOM 928 C C . PHE A 1 112 ? 4.978 -11.454 -15.297 1.00 93.94 112 PHE A C 1
ATOM 930 O O . PHE A 1 112 ? 5.591 -10.389 -15.320 1.00 93.94 112 PHE A O 1
ATOM 937 N N . THR A 1 113 ? 5.378 -12.484 -14.545 1.00 94.69 113 THR A N 1
ATOM 938 C CA . THR A 1 113 ? 6.602 -12.460 -13.733 1.00 94.69 113 THR A CA 1
ATOM 939 C C . THR A 1 113 ? 7.839 -12.247 -14.610 1.00 94.69 113 THR A C 1
ATOM 941 O O . THR A 1 113 ? 8.686 -11.414 -14.283 1.00 94.69 113 THR A O 1
ATOM 944 N N . THR A 1 114 ? 7.934 -12.965 -15.733 1.00 95.38 114 THR A N 1
ATOM 945 C CA . THR A 1 114 ? 9.047 -12.835 -16.685 1.00 95.38 114 THR A CA 1
ATOM 946 C C . THR A 1 114 ? 9.045 -11.460 -17.347 1.00 95.38 114 THR A C 1
ATOM 948 O O . THR A 1 114 ? 10.045 -10.749 -17.268 1.00 95.38 114 THR A O 1
ATOM 951 N N . ILE A 1 115 ? 7.893 -11.038 -17.884 1.00 95.94 115 ILE A N 1
ATOM 952 C CA . ILE A 1 115 ? 7.720 -9.727 -18.530 1.00 95.94 115 ILE A CA 1
ATOM 953 C C . ILE A 1 115 ? 8.116 -8.588 -17.582 1.00 95.94 115 ILE A C 1
ATOM 955 O O . ILE A 1 115 ? 8.812 -7.653 -17.979 1.00 95.94 115 ILE A O 1
ATOM 959 N N . TYR A 1 116 ? 7.696 -8.665 -16.317 1.00 97.00 116 TYR A N 1
ATOM 960 C CA . TYR A 1 116 ? 8.024 -7.650 -15.324 1.00 97.00 116 TYR A CA 1
ATOM 961 C C . TYR A 1 116 ? 9.532 -7.585 -15.056 1.00 97.00 116 TYR A C 1
ATOM 963 O O . TYR A 1 116 ? 10.100 -6.496 -15.080 1.00 97.00 116 TYR A O 1
ATOM 971 N N . LYS A 1 117 ? 10.192 -8.729 -14.819 1.00 96.19 117 LYS A N 1
ATOM 972 C CA . LYS A 1 117 ? 11.635 -8.776 -14.519 1.00 96.19 117 LYS A CA 1
ATOM 973 C C . LYS A 1 117 ? 12.484 -8.273 -15.684 1.00 96.19 117 LYS A C 1
ATOM 975 O O . LYS A 1 117 ? 13.428 -7.521 -15.461 1.00 96.19 117 LYS A O 1
ATOM 980 N N . GLU A 1 118 ? 12.150 -8.667 -16.909 1.00 96.81 118 GLU A N 1
ATOM 981 C CA . GLU A 1 118 ? 12.859 -8.213 -18.109 1.00 96.81 118 GLU A CA 1
ATOM 982 C C . GLU A 1 118 ? 12.714 -6.702 -18.306 1.00 96.81 118 GLU A C 1
ATOM 984 O O . GLU A 1 118 ? 13.699 -6.009 -18.564 1.00 96.81 118 GLU A O 1
ATOM 989 N N . ALA A 1 119 ? 11.500 -6.174 -18.129 1.00 97.38 119 ALA A N 1
ATOM 990 C CA . ALA A 1 119 ? 11.245 -4.743 -18.226 1.00 97.38 119 ALA A CA 1
ATOM 991 C C . ALA A 1 119 ? 11.930 -3.941 -17.108 1.00 97.38 119 ALA A C 1
ATOM 993 O O . ALA A 1 119 ? 12.450 -2.864 -17.387 1.00 97.38 119 ALA A O 1
ATOM 994 N N . GLU A 1 120 ? 11.963 -4.462 -15.876 1.00 97.69 120 GLU A N 1
ATOM 995 C CA . GLU A 1 120 ? 12.663 -3.846 -14.738 1.00 97.69 120 GLU A CA 1
ATOM 996 C C . GLU A 1 120 ? 14.170 -3.758 -15.027 1.00 97.69 120 GLU A C 1
ATOM 998 O O . GLU A 1 120 ? 14.738 -2.670 -15.002 1.00 97.69 120 GLU A O 1
ATOM 1003 N N . GLN A 1 121 ? 14.800 -4.863 -15.443 1.00 97.69 121 GLN A N 1
ATOM 1004 C CA . GLN A 1 121 ? 16.226 -4.884 -15.797 1.00 97.69 121 GLN A CA 1
ATOM 1005 C C . GLN A 1 121 ? 16.560 -3.973 -16.980 1.00 97.69 121 GLN A C 1
ATOM 1007 O O . GLN A 1 121 ? 17.603 -3.317 -16.995 1.00 97.69 121 GLN A O 1
ATOM 1012 N N . LYS A 1 122 ? 15.699 -3.940 -18.002 1.00 97.75 122 LYS A N 1
ATOM 1013 C CA . LYS A 1 122 ? 15.874 -3.039 -19.143 1.00 97.75 122 LYS A CA 1
ATOM 1014 C C . LYS A 1 122 ? 15.788 -1.580 -18.698 1.00 97.75 122 LYS A C 1
ATOM 1016 O O . LYS A 1 122 ? 16.617 -0.773 -19.108 1.00 97.75 122 LYS A O 1
ATOM 1021 N N . ALA A 1 123 ? 14.821 -1.253 -17.843 1.00 97.75 123 ALA A N 1
ATOM 1022 C CA . ALA A 1 123 ? 14.635 0.102 -17.349 1.00 97.75 123 ALA A CA 1
ATOM 1023 C C . ALA A 1 123 ? 15.805 0.589 -16.484 1.00 97.75 123 ALA A C 1
ATOM 1025 O O . ALA A 1 123 ? 16.160 1.762 -16.573 1.00 97.75 123 ALA A O 1
ATOM 1026 N N . GLU A 1 124 ? 16.419 -0.303 -15.703 1.00 97.38 124 GLU A N 1
ATOM 1027 C CA . GLU A 1 124 ? 17.649 -0.020 -14.955 1.00 97.38 124 GLU A CA 1
ATOM 1028 C C . GLU A 1 124 ? 18.836 0.236 -15.892 1.00 97.38 124 GLU A C 1
ATOM 1030 O O . GLU A 1 124 ? 19.552 1.219 -15.720 1.00 97.38 124 GLU A O 1
ATOM 1035 N N . LYS A 1 125 ? 19.026 -0.604 -16.920 1.00 97.50 125 LYS A N 1
ATOM 1036 C CA . LYS A 1 125 ? 20.122 -0.456 -17.897 1.00 97.50 125 LYS A CA 1
ATOM 1037 C C . LYS A 1 125 ? 20.025 0.823 -18.726 1.00 97.50 125 LYS A C 1
ATOM 1039 O O . LYS A 1 125 ? 21.050 1.381 -19.102 1.00 97.50 125 LYS A O 1
ATOM 1044 N N . GLU A 1 126 ? 18.809 1.251 -19.042 1.00 97.56 126 GLU A N 1
ATOM 1045 C CA . GLU A 1 126 ? 18.542 2.422 -19.884 1.00 97.56 126 GLU A CA 1
ATOM 1046 C C . GLU A 1 126 ? 18.299 3.711 -19.074 1.00 97.56 126 GLU A C 1
ATOM 1048 O O . GLU A 1 126 ? 18.016 4.746 -19.669 1.00 97.56 126 GLU A O 1
ATOM 1053 N N . ASP A 1 127 ? 18.389 3.664 -17.738 1.00 96.56 127 ASP A N 1
ATOM 1054 C CA . ASP A 1 127 ? 18.097 4.786 -16.826 1.00 96.56 127 ASP A CA 1
ATOM 1055 C C . ASP A 1 127 ? 16.696 5.411 -17.038 1.00 96.56 127 ASP A C 1
ATOM 1057 O O . ASP A 1 127 ? 16.476 6.622 -16.996 1.00 96.56 127 ASP A O 1
ATOM 1061 N N . ILE A 1 128 ? 15.691 4.559 -17.280 1.00 97.12 128 ILE A N 1
ATOM 1062 C CA . ILE A 1 128 ? 14.292 4.958 -17.531 1.00 97.12 128 ILE A CA 1
ATOM 1063 C C . ILE A 1 128 ? 13.325 4.483 -16.439 1.00 97.12 128 ILE A C 1
ATOM 1065 O O . ILE A 1 128 ? 12.120 4.345 -16.682 1.00 97.12 128 ILE A O 1
ATOM 1069 N N . MET A 1 129 ? 13.814 4.286 -15.211 1.00 96.69 129 MET A N 1
ATOM 1070 C CA . MET A 1 129 ? 13.007 3.797 -14.080 1.00 96.69 129 MET A CA 1
ATOM 1071 C C . MET A 1 129 ? 11.762 4.648 -13.800 1.00 96.69 129 MET A C 1
ATOM 1073 O O . MET A 1 129 ? 10.706 4.118 -13.453 1.00 96.69 129 MET A O 1
ATOM 1077 N N . ASN A 1 130 ? 11.832 5.960 -14.030 1.00 95.31 130 ASN A N 1
ATOM 1078 C CA . ASN A 1 130 ? 10.668 6.838 -13.895 1.00 95.31 130 ASN A CA 1
ATOM 1079 C C . ASN A 1 130 ? 9.543 6.455 -14.871 1.00 95.31 130 ASN A C 1
ATOM 1081 O O . ASN A 1 130 ? 8.390 6.330 -14.462 1.00 95.31 130 ASN A O 1
ATOM 1085 N N . LYS A 1 131 ? 9.869 6.201 -16.147 1.00 95.56 131 LYS A N 1
ATOM 1086 C CA . LYS A 1 131 ? 8.882 5.768 -17.152 1.00 95.56 131 LYS A CA 1
ATOM 1087 C C . LYS A 1 131 ? 8.360 4.366 -16.847 1.00 95.56 131 LYS A C 1
ATOM 1089 O O . LYS A 1 131 ? 7.173 4.104 -17.036 1.00 95.56 131 LYS A O 1
ATOM 1094 N N . PHE A 1 132 ? 9.225 3.488 -16.345 1.00 97.38 132 PHE A N 1
ATOM 1095 C CA . PHE A 1 132 ? 8.837 2.154 -15.900 1.00 97.38 132 PHE A CA 1
ATOM 1096 C C . PHE A 1 132 ? 7.757 2.221 -14.810 1.00 97.38 132 PHE A C 1
ATOM 1098 O O . PHE A 1 132 ? 6.668 1.671 -14.979 1.00 97.38 132 PHE A O 1
ATOM 1105 N N . PHE A 1 133 ? 7.991 2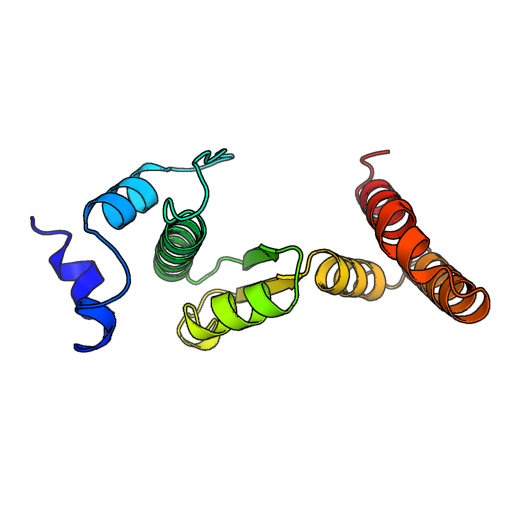.975 -13.735 1.00 95.44 133 PHE A N 1
ATOM 1106 C CA . PHE A 1 133 ? 7.010 3.109 -12.658 1.00 95.44 133 PHE A CA 1
ATOM 1107 C C . PHE A 1 133 ? 5.759 3.897 -13.063 1.00 95.44 133 PHE A C 1
ATOM 1109 O O . PHE A 1 133 ? 4.667 3.582 -12.589 1.00 95.44 133 PHE A O 1
ATOM 1116 N N . GLN A 1 134 ? 5.891 4.911 -13.920 1.00 94.62 134 GLN A N 1
ATOM 1117 C CA . GLN A 1 134 ? 4.768 5.765 -14.311 1.00 94.62 134 GLN A CA 1
ATOM 1118 C C . GLN A 1 134 ? 3.832 5.096 -15.326 1.00 94.62 134 GLN A C 1
ATOM 1120 O O . GLN A 1 134 ? 2.620 5.270 -15.231 1.00 94.62 134 GLN A O 1
ATOM 1125 N N . TYR A 1 135 ? 4.373 4.337 -16.283 1.00 95.56 135 TYR A N 1
ATOM 1126 C CA . TYR A 1 135 ? 3.601 3.815 -17.416 1.00 95.56 135 TYR A CA 1
ATOM 1127 C C . TYR A 1 135 ? 3.563 2.292 -17.468 1.00 95.56 135 TYR A C 1
ATOM 1129 O O . TYR A 1 135 ? 2.497 1.716 -17.675 1.00 95.56 135 TYR A O 1
ATOM 1137 N N . PHE A 1 136 ? 4.706 1.627 -17.286 1.00 97.06 136 PHE A N 1
ATOM 1138 C CA . PHE A 1 136 ? 4.777 0.177 -17.444 1.00 97.06 136 PHE A CA 1
ATOM 1139 C C . PHE A 1 136 ? 4.074 -0.553 -16.297 1.00 97.06 136 PHE A C 1
ATOM 1141 O O . PHE A 1 136 ? 3.186 -1.359 -16.561 1.00 97.06 136 PHE A O 1
ATOM 1148 N N . VAL A 1 137 ? 4.413 -0.240 -15.038 1.00 96.25 137 VAL A N 1
ATOM 1149 C CA . VAL A 1 137 ? 3.865 -0.946 -13.863 1.00 96.25 137 VAL A CA 1
ATOM 1150 C C . VAL A 1 137 ? 2.328 -0.883 -13.798 1.00 96.25 137 VAL A C 1
ATOM 1152 O O . VAL A 1 137 ? 1.715 -1.939 -13.649 1.00 96.25 137 VAL A O 1
ATOM 1155 N N . PRO A 1 138 ? 1.661 0.279 -13.963 1.00 94.69 138 PRO A N 1
ATOM 1156 C CA . PRO A 1 138 ? 0.198 0.319 -13.983 1.00 94.69 138 PRO A CA 1
ATOM 1157 C C . PRO A 1 138 ? -0.401 -0.469 -15.153 1.00 94.69 138 PRO A C 1
ATOM 1159 O O . PRO A 1 138 ? -1.385 -1.183 -14.971 1.00 94.69 138 PRO A O 1
ATOM 1162 N N . LYS A 1 139 ? 0.206 -0.381 -16.345 1.00 95.19 139 LYS A N 1
ATOM 1163 C CA . LYS A 1 139 ? -0.284 -1.065 -17.546 1.00 95.19 139 LYS A CA 1
ATOM 1164 C C . LYS A 1 139 ? -0.220 -2.583 -17.398 1.00 95.19 139 LYS A C 1
ATOM 1166 O O . LYS A 1 139 ? -1.224 -3.249 -17.627 1.00 95.19 139 LYS A O 1
ATOM 1171 N N . ILE A 1 140 ? 0.933 -3.122 -17.001 1.00 94.94 140 ILE A N 1
ATOM 1172 C CA . ILE A 1 140 ? 1.103 -4.572 -16.847 1.00 94.94 140 ILE A CA 1
ATOM 1173 C C . ILE A 1 140 ? 0.221 -5.114 -15.717 1.00 94.94 140 ILE A C 1
ATOM 1175 O O . ILE A 1 140 ? -0.341 -6.198 -15.841 1.00 94.94 140 ILE A O 1
ATOM 1179 N N . PHE A 1 141 ? 0.037 -4.333 -14.647 1.00 94.06 141 PHE A N 1
ATOM 1180 C CA . PHE A 1 141 ? -0.850 -4.692 -13.548 1.00 94.06 141 PHE A CA 1
ATOM 1181 C C . PHE A 1 141 ? -2.315 -4.788 -14.006 1.00 94.06 141 PHE A C 1
ATOM 1183 O O . PHE A 1 141 ? -2.980 -5.779 -13.723 1.00 94.06 141 PHE A O 1
ATOM 1190 N N . LEU A 1 142 ? -2.808 -3.813 -14.778 1.00 92.94 142 LEU A N 1
ATOM 1191 C CA . LEU A 1 142 ? -4.166 -3.853 -15.337 1.00 92.94 142 LEU A CA 1
ATOM 1192 C C . LEU A 1 142 ? -4.366 -5.005 -16.332 1.00 92.94 142 LEU A C 1
ATOM 1194 O O . LEU A 1 142 ? -5.406 -5.660 -16.296 1.00 92.94 142 LEU A O 1
ATOM 1198 N N . GLN A 1 143 ? -3.367 -5.286 -17.174 1.00 92.62 143 GLN A N 1
ATOM 1199 C CA . GLN A 1 143 ? -3.392 -6.440 -18.080 1.00 92.62 143 GLN A CA 1
ATOM 1200 C C . GLN A 1 143 ? -3.481 -7.762 -17.310 1.00 92.62 143 GLN A C 1
ATOM 1202 O O . GLN A 1 143 ? -4.259 -8.638 -17.674 1.00 92.62 143 GLN A O 1
ATOM 1207 N N . MET A 1 144 ? -2.730 -7.895 -16.215 1.00 90.56 144 MET A N 1
ATOM 1208 C CA . MET A 1 144 ? -2.780 -9.081 -15.360 1.00 90.56 144 MET A CA 1
ATOM 1209 C C . MET A 1 144 ? -4.157 -9.276 -14.707 1.00 90.56 144 MET A C 1
ATOM 1211 O O . MET A 1 144 ? -4.589 -10.411 -14.522 1.00 90.56 144 MET A O 1
ATOM 1215 N N . LEU A 1 145 ? -4.860 -8.188 -14.382 1.00 89.62 145 LEU A N 1
ATOM 1216 C CA . LEU A 1 145 ? -6.218 -8.237 -13.833 1.00 89.62 145 LEU A CA 1
ATOM 1217 C C . LEU A 1 145 ? -7.310 -8.4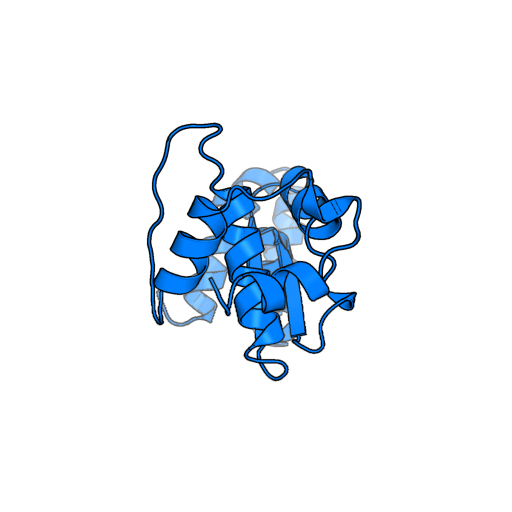90 -14.890 1.00 89.62 145 LEU A C 1
ATOM 1219 O O . LEU A 1 145 ? -8.477 -8.596 -14.522 1.00 89.62 145 LEU A O 1
ATOM 1223 N N . GLY A 1 146 ? -6.966 -8.564 -16.182 1.00 88.50 146 GLY A N 1
ATOM 1224 C CA . GLY A 1 146 ? -7.944 -8.688 -17.270 1.00 88.50 146 GLY A CA 1
ATOM 1225 C C . GLY A 1 146 ? -8.787 -7.426 -17.487 1.00 88.50 146 GLY A C 1
ATOM 1226 O O . GLY A 1 146 ? -9.901 -7.508 -17.994 1.00 88.50 146 GLY A O 1
ATOM 1227 N N . ALA A 1 147 ? -8.280 -6.263 -17.066 1.00 75.88 147 ALA A N 1
ATOM 1228 C CA . ALA A 1 147 ? -8.966 -4.973 -17.169 1.00 75.88 147 ALA A CA 1
ATOM 1229 C C . ALA A 1 147 ? -8.593 -4.174 -18.438 1.00 75.88 147 ALA A C 1
ATOM 1231 O O . ALA A 1 147 ? -9.014 -3.024 -18.578 1.00 75.88 147 ALA A O 1
ATOM 1232 N N . LEU A 1 148 ? -7.785 -4.760 -19.331 1.00 57.44 148 LEU A N 1
ATOM 1233 C CA . LEU A 1 148 ? -7.308 -4.202 -20.602 1.00 57.44 148 LEU A CA 1
ATOM 1234 C C . LEU A 1 148 ? -7.221 -5.286 -21.676 1.00 57.44 148 LEU A C 1
ATOM 1236 O O . LEU A 1 148 ? -6.898 -6.437 -21.304 1.00 57.44 148 LEU A O 1
#

Secondary structure (DSSP, 8-state):
-TTHHHHHTTS-TTGGGTS--HHHHHHHHHT-SS-------TTSSHHHHHHHHHHHHHHH-TT-EEEEEESSHHHHHHHHHHS-GGGSSSEEEEEEHHHHHHHHHHHT-SHHHHHHHHHHHHHHHTT-HHHIIIIIHHHHHHHHTT--

Organism: NCBI:txid412755

Sequence (148 aa):
MIFQYYLLKYFSVEDKIKLLDQEQERIARELGEGHRLIFGVAGSGKTILLIARARILAKRHPDWKILILCYNKLLRNLLFQLFNPQDYEADITVSTFHSWARNYILSANNTFTTIYKEAEQKAEKEDIMNKFFQYFVPKIFLQMLGAL

InterPro domains:
  IPR000212 UvrD-like helicase [PTHR11070] (20-132)
  IPR014016 UvrD-like helicase, ATP-binding domain [PF00580] (21-125)
  IPR027417 P-loop containing nucleoside triphosphate hydrolase [G3DSA:3.40.50.300] (12-142)
  IPR027417 P-loop containing nucleoside triphosphate hydrolase [SSF52540] (20-141)

pLDDT: mean 83.75, std 16.76, range [35.56, 97.75]